Protein AF-A0A1H3FW78-F1 (afdb_monomer_lite)

Structure (mmCIF, N/CA/C/O backbone):
data_AF-A0A1H3FW78-F1
#
_entry.id   AF-A0A1H3FW78-F1
#
loop_
_atom_site.group_PDB
_atom_site.id
_atom_site.type_symbol
_atom_site.label_atom_id
_atom_site.label_alt_id
_atom_site.label_comp_id
_atom_site.label_asym_id
_atom_site.label_entity_id
_atom_site.label_seq_id
_atom_site.pdbx_PDB_ins_code
_atom_site.Cartn_x
_atom_site.Cartn_y
_atom_site.Cartn_z
_atom_site.occupancy
_atom_site.B_iso_or_equiv
_atom_site.auth_seq_id
_atom_site.auth_comp_id
_atom_site.auth_asym_id
_atom_site.auth_atom_id
_atom_site.pdbx_PDB_model_num
ATOM 1 N N . MET A 1 1 ? -23.045 -0.088 9.403 1.00 62.94 1 MET A N 1
ATOM 2 C CA . MET A 1 1 ? -21.836 0.758 9.485 1.00 62.94 1 MET A CA 1
ATOM 3 C C . MET A 1 1 ? -22.232 2.176 9.085 1.00 62.94 1 MET A C 1
ATOM 5 O O . MET A 1 1 ? -22.859 2.328 8.046 1.00 62.94 1 MET A O 1
ATOM 9 N N . LYS A 1 2 ? -21.981 3.186 9.926 1.00 77.50 2 LYS A N 1
ATOM 10 C CA . LYS A 1 2 ? -22.233 4.605 9.614 1.00 77.50 2 LYS A CA 1
ATOM 11 C C . LYS A 1 2 ? -20.869 5.277 9.490 1.00 77.50 2 LYS A C 1
ATOM 13 O O . LYS A 1 2 ? -20.080 5.170 10.420 1.00 77.50 2 LYS A O 1
ATOM 18 N N . ILE A 1 3 ? -20.595 5.904 8.351 1.00 77.06 3 ILE A N 1
ATOM 19 C CA . ILE A 1 3 ? -19.309 6.544 8.057 1.00 77.06 3 ILE A CA 1
ATOM 20 C C . ILE A 1 3 ? -19.551 8.051 8.064 1.00 77.06 3 ILE A C 1
ATOM 22 O O . ILE A 1 3 ? -20.451 8.520 7.369 1.00 77.06 3 ILE A O 1
ATOM 26 N N . ASN A 1 4 ? -18.793 8.781 8.878 1.00 83.19 4 ASN A N 1
ATOM 27 C CA . ASN A 1 4 ? -18.762 10.239 8.863 1.00 83.19 4 ASN A CA 1
ATOM 28 C C . ASN A 1 4 ? -17.369 10.688 8.415 1.00 83.19 4 ASN A C 1
ATOM 30 O O . ASN A 1 4 ? -16.383 10.066 8.809 1.00 83.19 4 ASN A O 1
ATOM 34 N N . ILE A 1 5 ? -17.306 11.716 7.573 1.00 84.38 5 ILE A N 1
ATOM 35 C CA . ILE A 1 5 ? -16.054 12.297 7.088 1.00 84.38 5 ILE A CA 1
ATOM 36 C C . ILE A 1 5 ? -16.144 13.789 7.362 1.00 84.38 5 ILE A C 1
ATOM 38 O O . ILE A 1 5 ? -16.903 14.498 6.704 1.00 84.38 5 ILE A O 1
ATOM 42 N N . ASP A 1 6 ? -15.375 14.230 8.346 1.00 86.00 6 ASP A N 1
ATOM 43 C CA . ASP A 1 6 ? -15.254 15.631 8.709 1.00 86.00 6 ASP A CA 1
ATOM 44 C C . ASP A 1 6 ? -14.082 16.241 7.930 1.00 86.00 6 ASP A C 1
ATOM 46 O O . ASP A 1 6 ? -12.988 15.674 7.883 1.00 86.00 6 ASP A O 1
ATOM 50 N N . VAL A 1 7 ? -14.334 17.371 7.270 1.00 84.62 7 VAL A N 1
ATOM 51 C CA . VAL A 1 7 ? -13.331 18.118 6.502 1.00 84.62 7 VAL A CA 1
ATOM 52 C C . VAL A 1 7 ? -13.058 19.414 7.247 1.00 84.62 7 VAL A C 1
ATOM 54 O O . VAL A 1 7 ? -13.975 20.206 7.458 1.00 84.62 7 VAL A O 1
ATOM 57 N N . ASP A 1 8 ? -11.809 19.601 7.658 1.00 87.88 8 ASP A N 1
ATOM 58 C CA . ASP A 1 8 ? -11.360 20.762 8.418 1.00 87.88 8 ASP A CA 1
ATOM 59 C C . ASP A 1 8 ? -10.029 21.261 7.845 1.00 87.88 8 ASP A C 1
ATOM 61 O O . ASP A 1 8 ? -8.991 20.612 7.979 1.00 87.88 8 ASP A O 1
ATOM 65 N N . ASP A 1 9 ? -10.072 22.421 7.192 1.00 83.62 9 ASP A N 1
ATOM 66 C CA . ASP A 1 9 ? -8.915 23.055 6.553 1.00 83.62 9 ASP A CA 1
ATOM 67 C C . ASP A 1 9 ? -7.927 23.678 7.558 1.00 83.62 9 ASP A C 1
ATOM 69 O O . ASP A 1 9 ? -6.874 24.179 7.164 1.00 83.62 9 ASP A O 1
ATOM 73 N N . THR A 1 10 ? -8.245 23.671 8.858 1.00 89.50 10 THR A N 1
ATOM 74 C CA . THR A 1 10 ? -7.339 24.144 9.919 1.00 89.50 10 THR A CA 1
ATOM 75 C C . THR A 1 10 ? -6.362 23.068 10.396 1.00 89.50 10 THR A C 1
ATOM 77 O O . THR A 1 10 ? -5.428 23.362 11.144 1.00 89.50 10 THR A O 1
ATOM 80 N N . LEU A 1 11 ? -6.546 21.822 9.954 1.00 85.75 11 LEU A N 1
ATOM 81 C CA . LEU A 1 11 ? -5.680 20.705 10.299 1.00 85.75 11 LEU A CA 1
ATOM 82 C C . LEU A 1 11 ? -4.329 20.793 9.584 1.00 85.75 11 LEU A C 1
ATOM 84 O O . LEU A 1 11 ? -4.255 20.793 8.359 1.00 85.75 11 LEU A O 1
ATOM 88 N N . GLU A 1 12 ? -3.238 20.765 10.354 1.00 82.25 12 GLU A N 1
ATOM 89 C CA . GLU A 1 12 ? -1.877 20.716 9.794 1.00 82.25 12 GLU A CA 1
ATOM 90 C C . GLU A 1 12 ? -1.581 19.391 9.071 1.00 82.25 12 GLU A C 1
ATOM 92 O O . GLU A 1 12 ? -0.725 19.330 8.188 1.00 82.25 12 GLU A O 1
ATOM 97 N N . GLN A 1 13 ? -2.281 18.315 9.444 1.00 75.50 13 GLN A N 1
ATOM 98 C CA . GLN A 1 13 ? -2.134 16.994 8.842 1.00 75.50 13 GLN A CA 1
ATOM 99 C C . GLN A 1 13 ? -3.421 16.173 8.942 1.00 75.50 13 GLN A C 1
ATOM 101 O O . GLN A 1 13 ? -4.175 16.269 9.912 1.00 75.50 13 GLN A O 1
ATOM 106 N N . ASN A 1 14 ? -3.619 15.297 7.959 1.00 79.12 14 ASN A N 1
ATOM 107 C CA . ASN A 1 14 ? -4.717 14.338 7.957 1.00 79.12 14 ASN A CA 1
ATOM 108 C C . ASN A 1 14 ? -4.470 13.250 9.010 1.00 79.12 14 ASN A C 1
ATOM 110 O O . ASN A 1 14 ? -3.418 12.609 9.009 1.00 79.12 14 ASN A O 1
ATOM 114 N N . TYR A 1 15 ? -5.461 12.981 9.856 1.00 79.50 15 TYR A N 1
ATOM 115 C CA . TYR A 1 15 ? -5.462 11.840 10.770 1.00 79.50 15 TYR A CA 1
ATOM 116 C C . TYR A 1 15 ? -6.803 11.106 10.709 1.00 79.50 15 TYR A C 1
ATOM 118 O O . TYR A 1 15 ? -7.810 11.652 10.264 1.00 79.50 15 TYR A O 1
ATOM 126 N N . ILE A 1 16 ? -6.808 9.839 11.126 1.00 83.44 16 ILE A N 1
ATOM 127 C CA . ILE A 1 16 ? -7.991 8.974 11.085 1.00 83.44 16 ILE A CA 1
ATOM 128 C C . ILE A 1 16 ? -8.291 8.499 12.503 1.00 83.44 16 ILE A C 1
ATOM 130 O O . ILE A 1 16 ? -7.453 7.851 13.129 1.00 83.44 16 ILE A O 1
ATOM 134 N N . THR A 1 17 ? -9.505 8.773 12.979 1.00 85.12 17 THR A N 1
ATOM 135 C CA . THR A 1 17 ? -9.997 8.310 14.283 1.00 85.12 17 THR A CA 1
ATOM 136 C C . THR A 1 17 ? -11.127 7.307 14.076 1.00 85.12 17 THR A C 1
ATOM 138 O O . THR A 1 17 ? -12.137 7.621 13.448 1.00 85.12 17 THR A O 1
ATOM 141 N N . ILE A 1 18 ? -10.974 6.090 14.603 1.00 86.62 18 ILE A N 1
ATOM 142 C CA . ILE A 1 18 ? -11.963 5.012 14.460 1.00 86.62 18 ILE A CA 1
ATOM 143 C C . ILE A 1 18 ? -12.741 4.863 15.771 1.00 86.62 18 ILE A C 1
ATOM 145 O O . ILE A 1 18 ? -12.211 4.372 16.765 1.00 86.62 18 ILE A O 1
ATOM 149 N N . HIS A 1 19 ? -14.018 5.252 15.767 1.00 87.12 19 HIS A N 1
ATOM 150 C CA . HIS A 1 19 ? -14.934 5.023 16.887 1.00 87.12 19 HIS A CA 1
ATOM 151 C C . HIS A 1 19 ? -15.706 3.716 16.682 1.00 87.12 19 HIS A C 1
ATOM 153 O O . HIS A 1 19 ? -16.510 3.595 15.757 1.00 87.12 19 HIS A O 1
ATOM 159 N N . CYS A 1 20 ? -15.487 2.741 17.561 1.00 87.88 20 CYS A N 1
ATOM 160 C CA . CYS A 1 20 ? -16.158 1.444 17.533 1.00 87.88 20 CYS A CA 1
ATOM 161 C C . CYS A 1 20 ? -16.671 1.068 18.929 1.00 87.88 20 CYS A C 1
ATOM 163 O O . CYS A 1 20 ? -16.200 1.585 19.940 1.00 87.88 20 CYS A O 1
ATOM 165 N N . LYS A 1 21 ? -17.681 0.191 18.982 1.00 90.44 21 LYS A N 1
ATOM 166 C CA . LYS A 1 21 ? -18.245 -0.305 20.248 1.00 90.44 21 LYS A CA 1
ATOM 167 C C . LYS A 1 21 ? -17.277 -1.256 20.962 1.00 90.44 21 LYS A C 1
ATOM 169 O O . LYS A 1 21 ? -17.217 -1.259 22.186 1.00 90.44 21 LYS A O 1
ATOM 174 N N . GLU A 1 22 ? -16.554 -2.060 20.190 1.00 91.44 22 GLU A N 1
ATOM 175 C CA . GLU A 1 22 ? -15.578 -3.043 20.651 1.00 91.44 22 GLU A CA 1
ATOM 176 C C . GLU A 1 22 ? -14.511 -3.259 19.572 1.00 91.44 22 GLU A C 1
ATOM 178 O O . GLU A 1 22 ? -14.765 -3.023 18.387 1.00 91.44 22 GLU A O 1
ATOM 183 N N . LEU A 1 23 ? -13.320 -3.698 19.986 1.00 87.81 23 LEU A N 1
ATOM 184 C CA . LEU A 1 23 ? -12.238 -4.050 19.073 1.00 87.81 23 LEU A CA 1
ATOM 185 C C . LEU A 1 23 ? -12.466 -5.477 18.559 1.00 87.81 23 LEU A C 1
ATOM 187 O O . LEU A 1 23 ? -12.104 -6.441 19.230 1.00 87.81 23 LEU A O 1
ATOM 191 N N . CYS A 1 24 ? -13.095 -5.599 17.393 1.00 92.38 24 CYS A N 1
ATOM 192 C CA . CYS A 1 24 ? -13.304 -6.873 16.706 1.00 92.38 24 CYS A CA 1
ATOM 193 C C . CYS A 1 24 ? -12.346 -7.045 15.516 1.00 92.38 24 CYS A C 1
ATOM 195 O O . CYS A 1 24 ? -11.724 -6.080 15.060 1.00 92.38 24 CYS A O 1
ATOM 197 N N . ASP A 1 25 ? -12.264 -8.270 14.990 1.00 89.81 25 ASP A N 1
ATOM 198 C CA . ASP A 1 25 ? -11.389 -8.619 13.863 1.00 89.81 25 ASP A CA 1
ATOM 199 C C . ASP A 1 25 ? -11.626 -7.725 12.635 1.00 89.81 25 ASP A C 1
ATOM 201 O O . ASP A 1 25 ? -10.674 -7.252 12.021 1.00 89.81 25 ASP A O 1
ATOM 205 N N . GLU A 1 26 ? -12.883 -7.376 12.340 1.00 88.81 26 GLU A N 1
ATOM 206 C CA . GLU A 1 26 ? -13.221 -6.462 11.239 1.00 88.81 26 GLU A CA 1
ATOM 207 C C . GLU A 1 26 ? -12.586 -5.069 11.406 1.00 88.81 26 GLU A C 1
ATOM 209 O O . GLU A 1 26 ? -12.148 -4.460 10.430 1.00 88.81 26 GLU A O 1
ATOM 214 N N . ILE A 1 27 ? -12.506 -4.548 12.638 1.00 90.38 27 ILE A N 1
ATOM 215 C CA . ILE A 1 27 ? -11.887 -3.242 12.922 1.00 90.38 27 ILE A CA 1
ATOM 216 C C . ILE A 1 27 ? -10.360 -3.326 12.805 1.00 90.38 27 ILE A C 1
ATOM 218 O O . ILE A 1 27 ? -9.732 -2.394 12.296 1.00 90.38 27 ILE A O 1
ATOM 222 N N . LEU A 1 28 ? -9.766 -4.448 13.221 1.00 89.94 28 LEU A N 1
ATOM 223 C CA . LEU A 1 28 ? -8.328 -4.707 13.091 1.00 89.94 28 LEU A CA 1
ATOM 224 C C . LEU A 1 28 ? -7.895 -4.837 11.624 1.00 89.94 28 LEU A C 1
ATOM 226 O O . LEU A 1 28 ? -6.858 -4.294 11.228 1.00 89.94 28 LEU A O 1
ATOM 230 N N . GLU A 1 29 ? -8.699 -5.500 10.793 1.00 89.25 29 GLU A N 1
ATOM 231 C CA . GLU A 1 29 ? -8.466 -5.568 9.348 1.00 89.25 29 GLU A CA 1
ATOM 232 C C . GLU A 1 29 ? -8.569 -4.186 8.694 1.00 89.25 29 GLU A C 1
ATOM 234 O O . GLU A 1 29 ? -7.728 -3.825 7.865 1.00 89.25 29 GLU A O 1
ATOM 239 N N . LEU A 1 30 ? -9.550 -3.375 9.102 1.00 88.06 30 LEU A N 1
ATOM 240 C CA . LEU A 1 30 ? -9.717 -1.998 8.629 1.00 88.06 30 LEU A CA 1
ATOM 241 C C . LEU A 1 30 ? -8.498 -1.134 8.962 1.00 88.06 30 LEU A C 1
ATOM 243 O O . LEU A 1 30 ? -7.954 -0.471 8.075 1.00 88.06 30 LEU A O 1
ATOM 247 N N . GLN A 1 31 ? -8.032 -1.186 10.213 1.00 85.88 31 GLN A N 1
ATOM 248 C CA . GLN A 1 31 ? -6.810 -0.508 10.639 1.00 85.88 31 GLN A CA 1
ATOM 249 C C . GLN A 1 31 ? -5.614 -0.959 9.789 1.00 85.88 31 GLN A C 1
ATOM 251 O O . GLN A 1 31 ? -4.887 -0.124 9.254 1.00 85.88 31 GLN A O 1
ATOM 256 N N . SER A 1 32 ? -5.431 -2.270 9.621 1.00 83.75 32 SER A N 1
ATOM 257 C CA . SER A 1 32 ? -4.316 -2.835 8.854 1.00 83.75 32 SER A CA 1
ATOM 258 C C . SER A 1 32 ? -4.356 -2.406 7.389 1.00 83.75 32 SER A C 1
ATOM 260 O O . SER A 1 32 ? -3.333 -2.039 6.821 1.00 83.75 32 SER A O 1
ATOM 262 N N . SER A 1 33 ? -5.537 -2.379 6.771 1.00 83.19 33 SER A N 1
ATOM 263 C CA . SER A 1 33 ? -5.723 -1.921 5.391 1.00 83.19 33 SER A CA 1
ATOM 264 C C . SER A 1 33 ? -5.376 -0.437 5.224 1.00 83.19 33 SER A C 1
ATOM 266 O O . SER A 1 33 ? -4.725 -0.053 4.249 1.00 83.19 33 SER A O 1
ATOM 268 N N . LEU A 1 34 ? -5.749 0.400 6.196 1.00 83.31 34 LEU A N 1
ATOM 269 C CA . LEU A 1 34 ? -5.412 1.826 6.215 1.00 83.31 34 LEU A CA 1
ATOM 270 C C . LEU A 1 34 ? -3.903 2.044 6.385 1.00 83.31 34 LEU A C 1
ATOM 272 O O . LEU A 1 34 ? -3.306 2.815 5.633 1.00 83.31 34 LEU A O 1
ATOM 276 N N . VAL A 1 35 ? -3.270 1.311 7.305 1.00 77.50 35 VAL A N 1
ATOM 277 C CA . VAL A 1 35 ? -1.817 1.367 7.519 1.00 77.50 35 VAL A CA 1
ATOM 278 C C . VAL A 1 35 ? -1.068 0.875 6.283 1.00 77.50 35 VAL A C 1
ATOM 280 O O . VAL A 1 35 ? -0.164 1.564 5.826 1.00 77.50 35 VAL A O 1
ATOM 283 N N . ASN A 1 36 ? -1.482 -0.236 5.674 1.00 67.25 36 ASN A N 1
ATOM 284 C CA . ASN A 1 36 ? -0.836 -0.798 4.484 1.00 67.25 36 ASN A CA 1
ATOM 285 C C . ASN A 1 36 ? -0.951 0.109 3.249 1.00 67.25 36 ASN A C 1
ATOM 287 O O . ASN A 1 36 ? -0.066 0.119 2.396 1.00 67.25 36 ASN A O 1
ATOM 291 N N . LYS A 1 37 ? -2.025 0.901 3.150 1.00 63.22 37 LYS A N 1
ATOM 292 C CA . LYS A 1 37 ? -2.145 1.961 2.137 1.00 63.22 37 LYS A CA 1
ATOM 293 C C . LYS A 1 37 ? -1.225 3.153 2.424 1.00 63.22 37 LYS A C 1
ATOM 295 O O . LYS A 1 37 ? -0.830 3.836 1.484 1.00 63.22 37 LYS A O 1
ATOM 300 N N . SER A 1 38 ? -0.902 3.401 3.696 1.00 57.28 38 SER A N 1
ATOM 301 C CA . SER A 1 38 ? -0.024 4.494 4.139 1.00 57.28 38 SER A CA 1
ATOM 302 C C . SER A 1 38 ? 1.466 4.130 4.135 1.00 57.28 38 SER A C 1
ATOM 304 O O . SER A 1 38 ? 2.308 4.997 3.901 1.00 57.28 38 SER A O 1
ATOM 306 N N . SER A 1 39 ? 1.809 2.853 4.344 1.00 54.16 39 SER A N 1
ATOM 307 C CA . SER A 1 39 ? 3.161 2.332 4.178 1.00 54.16 39 SER A CA 1
ATOM 308 C C . SER A 1 39 ? 3.476 2.366 2.692 1.00 54.16 39 SER A C 1
ATOM 310 O O . SER A 1 39 ? 3.007 1.517 1.934 1.00 54.16 39 SER A O 1
ATOM 312 N N . GLY A 1 40 ? 4.181 3.428 2.297 1.00 55.56 40 GLY A N 1
ATOM 313 C CA . GLY A 1 40 ? 4.435 3.825 0.922 1.00 55.56 40 GLY A CA 1
ATOM 314 C C . GLY A 1 40 ? 4.620 2.642 -0.015 1.00 55.56 40 GLY A C 1
ATOM 315 O O . GLY A 1 40 ? 5.390 1.728 0.276 1.00 55.56 40 GLY A O 1
ATOM 316 N N . SER A 1 41 ? 3.867 2.695 -1.115 1.00 63.31 41 SER A N 1
ATOM 317 C CA . SER A 1 41 ? 4.075 1.951 -2.356 1.00 63.31 41 SER A CA 1
ATOM 318 C C . SER A 1 41 ? 5.417 1.226 -2.368 1.00 63.31 41 SER A C 1
ATOM 320 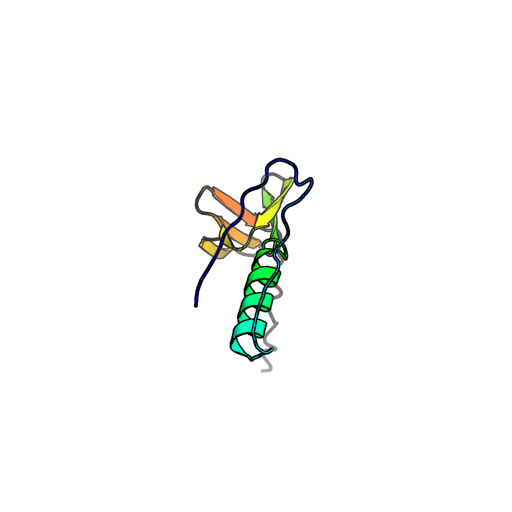O O . SER A 1 41 ? 6.452 1.872 -2.500 1.00 63.31 41 SER A O 1
ATOM 322 N N . LEU A 1 42 ? 5.414 -0.103 -2.211 1.00 69.94 42 LEU A N 1
ATOM 323 C CA . LEU A 1 42 ? 6.627 -0.905 -2.377 1.00 69.94 42 LEU A CA 1
ATOM 324 C C . LEU A 1 42 ? 7.358 -0.426 -3.637 1.00 69.94 42 LEU A C 1
ATOM 326 O O . LEU A 1 42 ? 6.748 -0.348 -4.708 1.00 69.94 42 LEU A O 1
ATOM 330 N N . ARG A 1 43 ? 8.627 -0.038 -3.488 1.00 78.38 43 ARG A N 1
ATOM 331 C CA . ARG A 1 43 ? 9.437 0.498 -4.583 1.00 78.38 43 ARG A CA 1
ATOM 332 C C . ARG A 1 43 ? 10.512 -0.497 -4.979 1.00 78.38 43 ARG A C 1
ATOM 334 O O . ARG A 1 43 ? 11.096 -1.152 -4.121 1.00 78.38 43 ARG A O 1
ATOM 341 N N . ILE A 1 44 ? 10.786 -0.574 -6.271 1.00 81.25 44 ILE A N 1
ATOM 342 C CA . ILE A 1 44 ? 11.915 -1.307 -6.840 1.00 81.25 44 ILE A CA 1
ATOM 343 C C . ILE A 1 44 ? 12.824 -0.314 -7.557 1.00 81.25 44 ILE A C 1
ATOM 345 O O . ILE A 1 44 ? 12.327 0.628 -8.178 1.00 81.25 44 ILE A O 1
ATOM 349 N N . SER A 1 45 ? 14.141 -0.497 -7.465 1.00 82.75 45 SER A N 1
ATOM 350 C CA . SER A 1 45 ? 15.065 0.312 -8.254 1.00 82.75 45 SER A CA 1
ATOM 351 C C . SER A 1 45 ? 15.273 -0.286 -9.648 1.00 82.75 45 SER A C 1
ATOM 353 O O . SER A 1 45 ? 15.365 -1.503 -9.830 1.00 82.75 45 SER A O 1
ATOM 355 N N . ALA A 1 46 ? 15.292 0.582 -10.654 1.00 81.88 46 ALA A N 1
ATOM 356 C CA . ALA A 1 46 ? 15.481 0.245 -12.057 1.00 81.88 46 ALA A CA 1
ATOM 357 C C . ALA A 1 46 ? 16.435 1.249 -12.698 1.00 81.88 46 ALA A C 1
ATOM 359 O O . ALA A 1 46 ? 16.486 2.401 -12.279 1.00 81.88 46 ALA A O 1
ATOM 360 N N . PHE A 1 47 ? 17.175 0.836 -13.724 1.00 81.25 47 PHE A N 1
ATOM 361 C CA . PHE A 1 47 ? 18.101 1.722 -14.414 1.00 81.25 47 PHE A CA 1
ATOM 362 C C . PHE A 1 47 ? 17.535 2.125 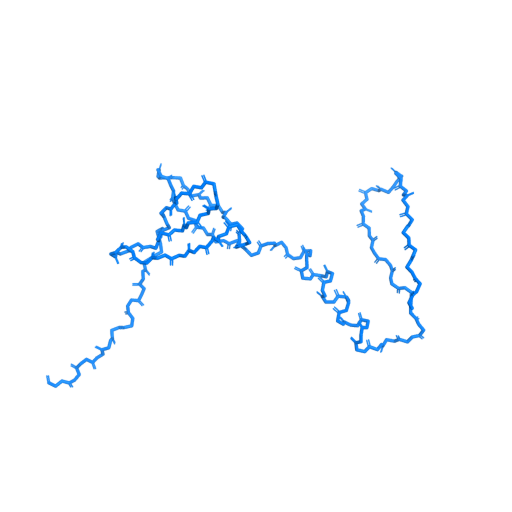-15.780 1.00 81.25 47 PHE A C 1
ATOM 364 O O . PHE A 1 47 ? 16.923 1.339 -16.504 1.00 81.25 47 PHE A O 1
ATOM 371 N N . GLN A 1 48 ? 17.744 3.375 -16.155 1.00 80.00 48 GLN A N 1
ATOM 372 C CA . GLN A 1 48 ? 17.504 3.843 -17.510 1.00 80.00 48 GLN A CA 1
ATOM 373 C C . GLN A 1 48 ? 18.585 4.863 -17.859 1.00 80.00 48 GLN A C 1
ATOM 375 O O . GLN A 1 48 ? 18.801 5.803 -17.105 1.00 80.00 48 GLN A O 1
ATOM 380 N N . ASP A 1 49 ? 19.297 4.650 -18.969 1.00 80.88 49 ASP A N 1
ATOM 381 C CA . ASP A 1 49 ? 20.331 5.565 -19.479 1.00 80.88 49 ASP A CA 1
ATOM 382 C C . ASP A 1 49 ? 21.370 5.998 -18.418 1.0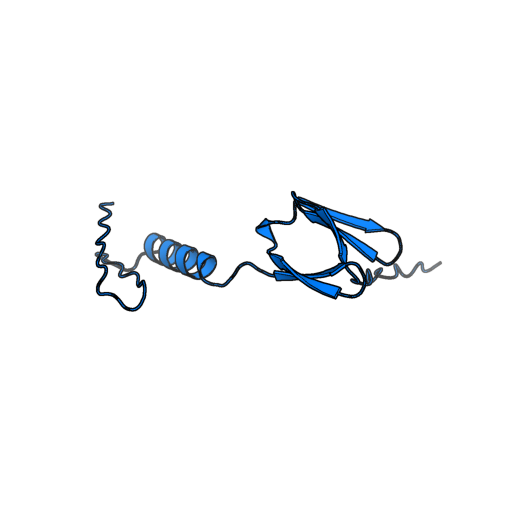0 80.88 49 ASP A C 1
ATOM 384 O O . ASP A 1 49 ? 21.744 7.163 -18.320 1.00 80.88 49 ASP A O 1
ATOM 388 N N . ASN A 1 50 ? 21.847 5.035 -17.613 1.00 79.31 50 ASN A N 1
ATOM 389 C CA . ASN A 1 50 ? 22.764 5.217 -16.469 1.00 79.31 50 ASN A CA 1
ATOM 390 C C . ASN A 1 50 ? 22.207 6.007 -15.271 1.00 79.31 50 ASN A C 1
ATOM 392 O O . ASN A 1 50 ? 22.963 6.359 -14.366 1.00 79.31 50 ASN A O 1
ATOM 396 N N . VAL A 1 51 ? 20.899 6.237 -15.221 1.00 78.88 51 VAL A N 1
ATOM 397 C CA . VAL A 1 51 ? 20.210 6.854 -14.085 1.00 78.88 51 VAL A CA 1
ATOM 398 C C . VAL A 1 51 ? 19.384 5.795 -13.357 1.00 78.88 51 VAL A C 1
ATOM 400 O O . VAL A 1 51 ? 18.693 4.994 -13.987 1.00 78.88 51 VAL A O 1
ATOM 403 N N . GLU A 1 52 ? 19.471 5.767 -12.027 1.00 84.06 52 GLU A N 1
ATOM 404 C CA . GLU A 1 52 ? 18.658 4.888 -11.183 1.00 84.06 52 GLU A CA 1
ATOM 405 C C . GLU A 1 52 ? 17.331 5.573 -10.824 1.00 84.06 52 GLU A C 1
ATOM 407 O O . GLU A 1 52 ? 17.302 6.703 -10.338 1.00 84.06 52 GLU A O 1
ATOM 412 N N . TYR A 1 53 ? 16.228 4.867 -11.046 1.00 80.44 53 TYR A N 1
ATOM 413 C CA . TYR A 1 53 ? 14.865 5.294 -10.758 1.00 80.44 53 TYR A CA 1
ATOM 414 C C . TYR A 1 53 ? 14.228 4.359 -9.735 1.00 80.44 53 TYR A C 1
ATOM 416 O O . TYR A 1 53 ? 14.391 3.143 -9.809 1.00 80.44 53 TYR A O 1
ATOM 424 N N . PHE A 1 54 ? 13.435 4.914 -8.818 1.00 82.94 54 PHE A N 1
ATOM 425 C CA . PHE A 1 54 ? 12.630 4.139 -7.874 1.00 82.94 54 PHE A CA 1
ATOM 426 C C . PHE A 1 54 ? 11.184 4.073 -8.362 1.00 82.94 54 PHE A C 1
ATOM 428 O O . PHE A 1 54 ? 10.452 5.062 -8.311 1.00 82.94 54 PHE A O 1
ATOM 435 N N . LEU A 1 55 ? 10.778 2.900 -8.839 1.00 79.62 55 LEU A N 1
ATOM 436 C CA . LEU A 1 55 ? 9.457 2.649 -9.403 1.00 79.62 55 LEU A CA 1
ATOM 437 C C . LEU A 1 55 ? 8.532 2.048 -8.351 1.00 79.62 55 LEU A C 1
ATOM 439 O O . LEU A 1 55 ? 8.901 1.106 -7.656 1.00 79.62 55 LEU A O 1
ATOM 443 N N . GLU A 1 56 ? 7.307 2.553 -8.265 1.00 83.19 56 GLU A N 1
ATOM 444 C CA . GLU A 1 56 ? 6.265 1.959 -7.428 1.00 83.19 56 GLU A CA 1
ATOM 445 C C . GLU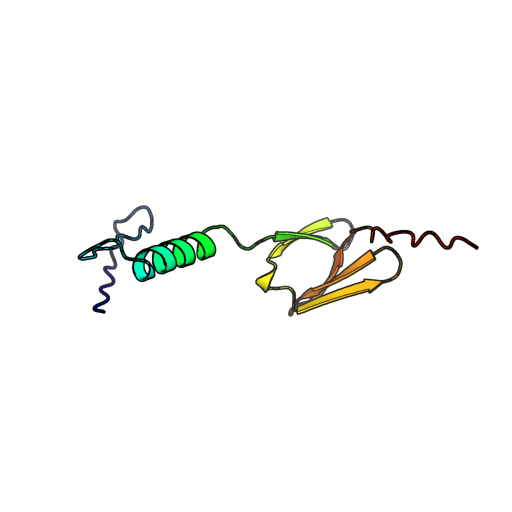 A 1 56 ? 5.745 0.663 -8.065 1.00 83.19 56 GLU A C 1
ATOM 447 O O . GLU A 1 56 ? 5.371 0.666 -9.237 1.00 83.19 56 GLU A O 1
ATOM 452 N N . LEU A 1 57 ? 5.654 -0.431 -7.295 1.00 80.81 57 LEU A N 1
ATOM 453 C CA .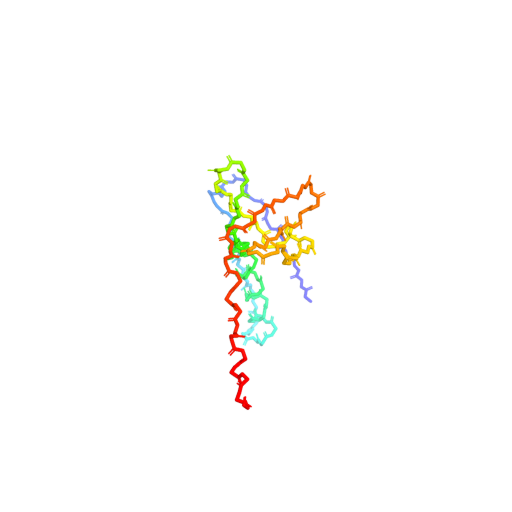 LEU A 1 57 ? 5.223 -1.746 -7.796 1.00 80.81 57 LEU A CA 1
ATOM 454 C C . LEU A 1 57 ? 3.862 -1.698 -8.502 1.00 80.81 57 LEU A C 1
ATOM 456 O O . LEU A 1 57 ? 3.665 -2.395 -9.490 1.00 80.81 57 LEU A O 1
ATOM 460 N N . LYS A 1 58 ? 2.938 -0.844 -8.041 1.00 79.25 58 LYS A N 1
ATOM 461 C CA . LYS A 1 58 ? 1.611 -0.675 -8.660 1.00 79.25 58 LYS A CA 1
ATOM 462 C C . LYS A 1 58 ? 1.659 -0.160 -10.108 1.00 79.25 58 LYS A C 1
ATOM 464 O O . LYS A 1 58 ? 0.672 -0.291 -10.819 1.00 79.25 58 LYS A O 1
ATOM 469 N N . ASN A 1 59 ? 2.772 0.445 -10.530 1.00 79.88 59 ASN A N 1
ATOM 470 C CA . ASN A 1 59 ? 2.947 0.981 -11.882 1.00 79.88 59 ASN A CA 1
ATOM 471 C C . ASN A 1 59 ? 3.578 -0.048 -12.838 1.00 79.88 59 ASN A C 1
ATOM 473 O O . ASN A 1 59 ? 3.703 0.226 -14.033 1.00 79.88 59 ASN A O 1
ATOM 477 N N . ILE A 1 60 ? 3.998 -1.210 -12.328 1.00 85.25 60 ILE A N 1
ATOM 478 C CA . ILE A 1 60 ? 4.648 -2.262 -13.108 1.00 85.25 60 ILE A CA 1
ATOM 479 C C . ILE A 1 60 ? 3.577 -3.184 -13.679 1.00 85.25 60 ILE A C 1
ATOM 481 O O . ILE A 1 60 ? 2.809 -3.793 -12.941 1.00 85.25 60 ILE A O 1
ATOM 485 N N . VAL A 1 61 ? 3.545 -3.293 -15.004 1.00 86.12 61 VAL A N 1
ATOM 486 C CA . VAL A 1 61 ? 2.612 -4.157 -15.733 1.00 86.12 61 VAL A CA 1
ATOM 487 C C . VAL A 1 61 ? 3.157 -5.581 -15.787 1.00 86.12 61 VAL A C 1
ATOM 489 O O . VAL A 1 61 ? 2.437 -6.528 -15.484 1.00 86.12 61 VAL A O 1
ATOM 492 N N . PHE A 1 62 ? 4.434 -5.739 -16.147 1.00 85.94 62 PHE A N 1
ATOM 493 C CA . PHE A 1 62 ? 5.123 -7.029 -16.123 1.00 85.94 62 PHE A CA 1
ATOM 494 C C . PHE A 1 62 ? 6.647 -6.863 -16.069 1.00 85.94 62 PHE A C 1
ATOM 496 O O . PHE A 1 62 ? 7.189 -5.779 -16.297 1.00 85.94 62 PHE A O 1
ATOM 503 N N . MET A 1 63 ? 7.338 -7.961 -15.760 1.00 88.00 63 MET A N 1
ATOM 504 C CA . MET A 1 63 ? 8.796 -8.058 -15.784 1.00 88.00 63 MET A CA 1
ATOM 505 C C . MET A 1 63 ? 9.206 -9.250 -16.645 1.00 88.00 63 MET A C 1
ATOM 507 O O . MET A 1 63 ? 8.587 -10.310 -16.555 1.00 88.00 63 MET A O 1
ATOM 511 N N . GLU A 1 64 ? 10.263 -9.106 -17.438 1.00 86.81 64 GLU A N 1
ATOM 512 C CA . GLU A 1 64 ? 10.823 -10.210 -18.223 1.00 86.81 64 GLU A CA 1
ATOM 513 C C . GLU A 1 64 ? 12.340 -10.296 -18.071 1.00 86.81 64 GLU A C 1
ATOM 515 O O . GLU A 1 64 ? 13.025 -9.299 -17.848 1.00 86.81 64 GLU A O 1
ATOM 520 N N . SER A 1 65 ? 12.886 -11.502 -18.201 1.00 86.25 65 SER A N 1
ATOM 521 C CA . SER A 1 65 ? 14.331 -11.701 -18.226 1.00 86.25 65 SER A CA 1
ATOM 522 C C . SER A 1 65 ? 14.869 -11.522 -19.644 1.00 86.25 65 SER A C 1
ATOM 524 O O . SER A 1 65 ? 14.517 -12.297 -20.533 1.00 86.25 65 SER A O 1
ATOM 526 N N . ALA A 1 66 ? 15.788 -10.580 -19.834 1.00 83.12 66 ALA A N 1
ATOM 527 C CA . ALA A 1 66 ? 16.514 -10.379 -21.082 1.00 83.12 66 ALA A CA 1
ATOM 528 C C . ALA A 1 66 ? 18.014 -10.605 -20.844 1.00 83.12 66 ALA A C 1
ATOM 530 O O . ALA A 1 66 ? 18.760 -9.714 -20.433 1.00 83.12 66 ALA A O 1
ATOM 531 N N . GLY A 1 67 ? 18.465 -11.843 -21.062 1.00 84.38 67 GLY A N 1
ATOM 532 C CA . GLY A 1 67 ? 19.852 -12.239 -20.812 1.00 84.38 67 GLY A CA 1
ATOM 533 C C . GLY A 1 67 ? 20.224 -12.134 -19.330 1.00 84.38 67 GLY A C 1
ATOM 534 O O . GLY A 1 67 ? 19.756 -12.929 -18.517 1.00 84.38 67 GLY A O 1
ATOM 535 N N . ASN A 1 68 ? 21.082 -11.166 -18.993 1.00 84.38 68 ASN A N 1
ATOM 536 C CA . ASN A 1 68 ? 21.541 -10.907 -17.621 1.00 84.38 68 ASN A CA 1
ATOM 537 C C . ASN A 1 68 ? 20.750 -9.798 -16.906 1.00 84.38 68 ASN A C 1
ATOM 539 O O . ASN A 1 68 ? 21.101 -9.443 -15.780 1.00 84.38 68 ASN A O 1
ATOM 543 N N . TYR A 1 69 ? 19.718 -9.258 -17.557 1.00 79.44 69 TYR A N 1
ATOM 544 C CA . TYR A 1 69 ? 18.924 -8.131 -17.079 1.00 79.44 69 TYR A CA 1
ATOM 545 C C . TYR A 1 69 ? 17.469 -8.535 -16.859 1.00 79.44 69 TYR A C 1
ATOM 547 O O . TYR A 1 69 ? 16.979 -9.499 -17.454 1.00 79.44 69 TYR A O 1
ATOM 555 N N . ILE A 1 70 ? 16.774 -7.760 -16.029 1.00 85.44 70 ILE A N 1
ATOM 556 C CA . ILE A 1 70 ? 15.320 -7.817 -15.905 1.00 85.44 70 ILE A CA 1
ATOM 557 C C . ILE A 1 70 ? 14.763 -6.532 -16.517 1.00 85.44 70 ILE A C 1
ATOM 559 O O . ILE A 1 70 ? 15.081 -5.433 -16.066 1.00 85.44 70 ILE A O 1
ATOM 563 N N . LEU A 1 71 ? 13.937 -6.651 -17.548 1.00 85.56 71 LEU A N 1
ATOM 564 C CA . LEU A 1 71 ? 13.219 -5.515 -18.115 1.00 85.56 71 LEU A CA 1
ATOM 565 C C . LEU A 1 71 ? 11.934 -5.306 -17.320 1.00 85.56 71 LEU A C 1
ATOM 567 O O . LEU A 1 71 ? 11.182 -6.254 -17.091 1.00 85.56 71 LEU A O 1
ATOM 571 N N . ILE A 1 72 ? 11.704 -4.070 -16.882 1.00 85.56 72 ILE A N 1
ATOM 572 C CA . ILE A 1 72 ? 10.507 -3.661 -16.154 1.00 85.56 72 ILE A CA 1
ATOM 573 C C . ILE A 1 72 ? 9.652 -2.827 -17.097 1.00 85.56 72 ILE A C 1
ATOM 575 O O . ILE A 1 72 ? 10.051 -1.748 -17.548 1.00 85.56 72 ILE A O 1
ATOM 579 N N . HIS A 1 73 ? 8.455 -3.334 -17.366 1.00 82.19 73 HIS A N 1
ATOM 580 C CA . HIS A 1 73 ? 7.485 -2.702 -18.243 1.00 82.19 73 HIS A CA 1
ATOM 581 C C . HIS A 1 73 ? 6.451 -1.974 -17.398 1.00 82.19 73 HIS A C 1
ATOM 583 O O . HIS A 1 73 ? 5.724 -2.588 -16.616 1.00 82.19 73 HIS A O 1
ATOM 589 N N . THR A 1 74 ? 6.393 -0.654 -17.546 1.00 80.19 74 THR A N 1
ATOM 590 C CA . THR A 1 74 ? 5.363 0.191 -16.931 1.00 80.19 74 THR A CA 1
ATOM 591 C C . THR A 1 74 ? 4.389 0.666 -18.004 1.00 80.19 74 THR A C 1
ATOM 593 O O . THR A 1 74 ? 4.705 0.630 -19.191 1.00 80.19 74 THR A O 1
ATOM 596 N N . SER A 1 75 ? 3.200 1.126 -17.614 1.00 74.69 75 SER A N 1
ATOM 597 C CA . SER A 1 75 ? 2.168 1.570 -18.567 1.00 74.69 75 SER A CA 1
ATOM 598 C C . SER A 1 75 ? 2.597 2.738 -19.467 1.00 74.69 75 SER A C 1
ATOM 600 O O . SER A 1 75 ? 1.998 2.942 -20.519 1.00 74.69 75 SER A O 1
ATOM 602 N N . LEU A 1 76 ? 3.620 3.496 -19.060 1.00 65.50 76 LEU A N 1
ATOM 603 C CA . LEU A 1 76 ? 4.113 4.682 -19.762 1.00 65.50 76 LEU A CA 1
ATOM 604 C C . LEU A 1 76 ? 5.443 4.442 -20.496 1.00 65.50 76 LEU A C 1
ATOM 606 O O . LEU A 1 76 ? 5.744 5.188 -21.424 1.00 65.50 76 LEU A O 1
ATOM 610 N N . GLN A 1 77 ? 6.245 3.437 -20.108 1.00 59.78 77 GLN A N 1
ATOM 611 C CA . GLN A 1 77 ? 7.564 3.199 -20.712 1.00 59.78 77 GLN A CA 1
ATOM 612 C C . GLN A 1 77 ? 8.197 1.843 -20.335 1.00 59.78 77 GLN A C 1
ATOM 614 O O . GLN A 1 77 ? 7.889 1.256 -19.292 1.00 59.78 77 GLN A O 1
ATOM 619 N N . ILE A 1 78 ? 9.155 1.396 -21.157 1.00 59.59 78 ILE A N 1
ATOM 620 C CA . ILE A 1 78 ? 10.037 0.245 -20.896 1.00 59.59 78 ILE A CA 1
ATOM 621 C C . ILE A 1 78 ? 11.318 0.754 -20.215 1.00 59.59 78 ILE A C 1
ATOM 623 O O . ILE A 1 78 ? 11.946 1.687 -20.711 1.00 59.59 78 ILE A O 1
ATOM 627 N N . SER A 1 79 ? 11.715 0.147 -19.094 1.00 56.84 79 SER A N 1
ATOM 628 C CA . SER A 1 79 ? 12.940 0.480 -18.343 1.00 56.84 79 SER A CA 1
ATOM 629 C C . SER A 1 79 ? 13.759 -0.787 -18.058 1.00 56.84 79 SER A C 1
ATOM 631 O O . SER A 1 79 ? 13.194 -1.870 -17.897 1.00 56.84 79 SER A O 1
ATOM 633 N N . CYS A 1 80 ? 15.093 -0.696 -18.025 1.00 50.72 80 CYS A N 1
ATOM 634 C CA . CYS A 1 80 ? 15.971 -1.860 -17.862 1.00 50.72 80 CYS A CA 1
ATOM 635 C C . CYS A 1 80 ? 16.507 -1.934 -16.427 1.00 50.72 80 CYS A C 1
ATOM 637 O O . CYS A 1 80 ? 17.438 -1.230 -16.050 1.00 50.72 80 CYS A O 1
ATOM 639 N N . SER A 1 81 ? 15.959 -2.804 -15.582 1.00 47.94 81 SER A N 1
ATOM 640 C CA . SER A 1 81 ? 16.530 -2.981 -14.245 1.00 47.94 81 SER A CA 1
ATOM 641 C C . SER A 1 81 ? 17.838 -3.780 -14.305 1.00 47.94 81 SER A C 1
ATOM 643 O O . SER A 1 81 ? 17.912 -4.880 -14.863 1.00 47.94 81 SER A O 1
ATOM 645 N N . SER A 1 82 ? 18.890 -3.238 -13.686 1.00 45.50 82 SER A N 1
ATOM 646 C CA . SER A 1 82 ? 20.167 -3.929 -13.470 1.00 45.50 82 SER A CA 1
ATOM 647 C C . SER A 1 82 ? 20.057 -4.916 -12.301 1.00 45.50 82 SER A C 1
ATOM 649 O O . SER A 1 82 ? 20.852 -4.892 -11.362 1.00 45.50 82 SER A O 1
ATOM 651 N N . MET A 1 83 ? 19.057 -5.795 -12.329 1.00 42.44 83 MET A N 1
ATOM 652 C CA . MET A 1 83 ? 18.970 -6.899 -11.384 1.00 42.44 83 MET A CA 1
ATOM 653 C C . MET A 1 83 ? 19.547 -8.149 -12.047 1.00 42.44 83 MET A C 1
ATOM 655 O O . MET A 1 83 ? 18.978 -8.703 -12.986 1.00 42.44 83 MET A O 1
ATOM 659 N N . ARG A 1 84 ? 20.722 -8.576 -11.572 1.00 36.72 84 ARG A N 1
ATOM 660 C CA . ARG A 1 84 ? 21.391 -9.791 -12.044 1.00 36.72 84 ARG A CA 1
ATOM 661 C C . ARG A 1 84 ? 20.535 -10.978 -11.615 1.00 36.72 84 ARG A C 1
ATOM 663 O O . ARG A 1 84 ? 20.460 -11.277 -10.424 1.00 36.72 84 ARG A O 1
ATOM 670 N N . VAL A 1 85 ? 19.881 -11.644 -12.567 1.00 41.16 85 VAL A N 1
ATOM 671 C CA . VAL A 1 85 ? 19.133 -12.876 -12.289 1.00 41.16 85 VAL A CA 1
ATOM 672 C C . VAL A 1 85 ? 20.117 -13.887 -11.701 1.00 41.16 85 VAL A C 1
ATOM 674 O O . VAL A 1 85 ? 20.965 -14.432 -12.410 1.00 41.16 85 VAL A O 1
ATOM 677 N N . LEU A 1 86 ? 20.025 -14.129 -10.390 1.00 33.81 86 LEU A N 1
ATOM 678 C CA . LEU A 1 86 ? 20.704 -15.243 -9.743 1.00 33.81 86 LEU A CA 1
ATOM 679 C C . LEU A 1 86 ? 20.055 -16.517 -10.281 1.00 33.81 86 LEU A C 1
ATOM 681 O O . LEU A 1 86 ? 19.069 -17.013 -9.738 1.00 33.81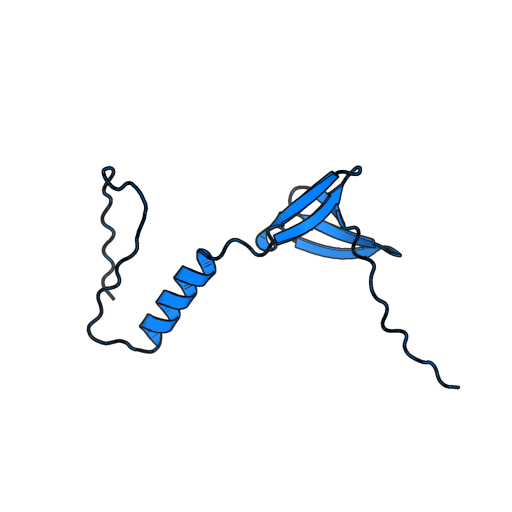 86 LEU A O 1
ATOM 685 N N . ARG A 1 87 ? 20.590 -17.041 -11.390 1.00 32.41 87 ARG A N 1
ATOM 686 C CA . ARG A 1 87 ? 20.298 -18.408 -11.810 1.00 32.41 87 ARG A CA 1
ATOM 687 C C . ARG A 1 87 ? 20.680 -19.291 -10.629 1.00 32.41 87 ARG A C 1
ATOM 689 O O . ARG A 1 87 ? 21.864 -19.415 -10.320 1.00 32.41 87 ARG A O 1
ATOM 696 N N . ARG A 1 88 ? 19.691 -19.903 -9.967 1.00 33.66 88 ARG A N 1
ATOM 697 C CA . ARG A 1 88 ? 19.948 -21.120 -9.197 1.00 33.66 88 ARG A CA 1
ATOM 698 C C . ARG A 1 88 ? 20.595 -22.075 -10.187 1.00 33.66 88 ARG A C 1
ATOM 700 O O . ARG A 1 88 ? 19.932 -22.564 -11.098 1.00 33.66 88 ARG A O 1
ATOM 707 N N . THR A 1 89 ? 21.900 -22.256 -10.060 1.00 36.19 89 THR A N 1
ATOM 708 C CA . THR A 1 89 ? 22.626 -23.317 -10.733 1.00 36.19 89 THR A CA 1
ATOM 709 C C . THR A 1 89 ? 21.971 -24.614 -10.286 1.00 36.19 89 THR A C 1
ATOM 711 O O . THR A 1 89 ? 22.164 -25.082 -9.167 1.00 36.19 89 THR A O 1
ATOM 714 N N . SER A 1 90 ? 21.122 -25.180 -11.141 1.00 40.53 90 SER A N 1
ATOM 715 C CA . SER A 1 90 ? 20.791 -26.589 -11.042 1.00 40.53 90 SER A CA 1
ATOM 716 C C . SER A 1 90 ? 22.117 -27.322 -11.194 1.00 40.53 90 SER A C 1
ATOM 718 O O . SER A 1 90 ? 22.682 -27.349 -12.288 1.00 40.53 90 SER A O 1
ATOM 720 N N . LEU A 1 91 ? 22.650 -27.842 -10.085 1.00 42.34 91 LEU A N 1
ATOM 721 C CA . LEU A 1 91 ? 23.701 -28.846 -10.119 1.00 42.34 91 LEU A CA 1
ATOM 722 C C . LEU A 1 91 ? 23.172 -30.013 -10.958 1.00 42.34 91 LEU A C 1
ATOM 724 O O . LEU A 1 91 ? 22.445 -30.870 -10.459 1.00 42.34 91 LEU A O 1
ATOM 728 N N . SER A 1 92 ? 23.533 -30.049 -12.236 1.00 40.47 92 SER A N 1
ATOM 729 C CA . SER A 1 92 ? 23.486 -31.266 -13.027 1.00 40.47 92 SER A CA 1
ATOM 730 C C . SER A 1 92 ? 24.638 -32.145 -12.549 1.00 40.47 92 SER A C 1
ATOM 732 O O . SER A 1 92 ? 25.762 -32.046 -13.035 1.00 40.47 92 SER A O 1
ATOM 734 N N . ARG A 1 93 ? 24.367 -32.973 -11.536 1.00 42.81 93 ARG A N 1
ATOM 735 C CA . ARG A 1 93 ? 25.110 -34.218 -11.349 1.00 42.81 93 ARG A CA 1
ATOM 736 C C . ARG A 1 93 ? 24.698 -35.148 -12.482 1.00 42.81 93 ARG A C 1
ATOM 738 O O . ARG A 1 93 ? 23.576 -35.642 -12.448 1.00 42.81 93 ARG A O 1
ATOM 745 N N . THR A 1 94 ? 25.578 -35.389 -13.444 1.00 50.62 94 THR A N 1
ATOM 746 C CA . THR A 1 94 ? 25.873 -36.722 -13.996 1.00 50.62 94 THR A CA 1
ATOM 747 C C . THR A 1 94 ? 27.245 -36.650 -14.646 1.00 50.62 94 THR A C 1
ATOM 749 O O . THR A 1 94 ? 27.469 -35.680 -15.402 1.00 50.62 94 THR A O 1
#

pLDDT: mean 74.14, std 16.76, range [32.41, 92.38]

Sequence (94 aa):
MKINIDVDDTLEQNYITIHCKELCDEILELQSSLVNKSSGSLRISAFQDNVEYFLELKNIVFMESAGNYILIHTSLQISCSSMRVLRRTSLSRT

Secondary structure (DSSP, 8-state):
--------TT-SS-------SS--HHHHHHHHHHHHHHS---EEEEEETTEEEEEEGGGEEEEEEETTEEEEEESS-EEEE-------------

Foldseek 3Di:
DDDDDDDDPVDPDDDDDDDDPDDDPVVVVVVVVVVVPVPDQDWDWFDDPNDIDTDRPVQFPDWDDDPQWIWTDGPVDITIGNDGPPPPPPPPDD

Organism: NCBI:txid1122142

Radius of gyration: 21.72 Å; chains: 1; bounding box: 48×61×42 Å